Protein AF-A0AAJ2NRU0-F1 (afdb_monomer_lite)

Foldseek 3Di:
DPPDPPVPVVLCVLLVVLLVVLVVLCVVVVCCVVLVVLVVLVVVLVVVVVVVCVVPDPVCVVVVVVDPVVVVPPCVCVVVVNVVSSVVNSVSSLVSQCVPDDVSVVVSVVSVVVSVVVVVVPDPVND

Structure (mmCIF, N/CA/C/O backbone):
data_AF-A0AAJ2NRU0-F1
#
_entry.id   AF-A0AAJ2NRU0-F1
#
loop_
_atom_site.group_PDB
_atom_site.id
_atom_site.type_symbol
_atom_site.label_atom_id
_atom_site.label_alt_id
_atom_site.label_comp_id
_atom_site.label_asym_id
_atom_site.label_entity_id
_atom_site.label_seq_id
_atom_site.pdbx_PDB_ins_code
_atom_site.Cartn_x
_atom_site.Cartn_y
_atom_site.Cartn_z
_atom_site.occupancy
_atom_site.B_iso_or_equiv
_atom_site.auth_seq_id
_atom_site.auth_comp_id
_atom_site.auth_asym_id
_atom_site.auth_atom_id
_atom_site.pdbx_PDB_model_num
ATOM 1 N N . ILE A 1 1 ? -0.842 -14.141 -33.020 1.00 43.91 1 ILE A N 1
ATOM 2 C CA . ILE A 1 1 ? -0.028 -12.988 -32.556 1.00 43.91 1 ILE A CA 1
ATOM 3 C C . ILE A 1 1 ? -0.168 -12.917 -31.031 1.00 43.91 1 ILE A C 1
ATOM 5 O O . ILE A 1 1 ? -0.781 -12.013 -30.489 1.00 43.91 1 ILE A O 1
ATOM 9 N N . PHE A 1 2 ? 0.327 -13.952 -30.348 1.00 41.97 2 PHE A N 1
ATOM 10 C CA . PHE A 1 2 ? 0.305 -14.113 -28.888 1.00 41.97 2 PHE A CA 1
ATOM 11 C C . PHE A 1 2 ? 1.766 -14.161 -28.423 1.00 41.97 2 PHE A C 1
ATOM 13 O O . PHE A 1 2 ? 2.283 -15.210 -28.065 1.00 41.97 2 PHE A O 1
ATOM 20 N N . GLY A 1 3 ? 2.468 -13.039 -28.595 1.00 35.44 3 GLY A N 1
ATOM 21 C CA . GLY A 1 3 ? 3.927 -12.944 -28.447 1.00 35.44 3 GLY A CA 1
ATOM 22 C C . GLY A 1 3 ? 4.397 -11.638 -27.811 1.00 35.44 3 GLY A C 1
ATOM 23 O O . GLY A 1 3 ? 5.559 -11.275 -27.935 1.00 35.44 3 GLY A O 1
ATOM 24 N N . HIS A 1 4 ? 3.497 -10.932 -27.129 1.00 36.81 4 HIS A N 1
ATOM 25 C CA . HIS A 1 4 ? 3.859 -9.883 -26.189 1.00 36.81 4 HIS A CA 1
ATOM 26 C C . HIS A 1 4 ? 3.306 -10.305 -24.839 1.00 36.81 4 HIS A C 1
ATOM 28 O O . HIS A 1 4 ? 2.151 -10.045 -24.507 1.00 36.81 4 HIS A O 1
ATOM 34 N N . THR A 1 5 ? 4.142 -11.003 -24.079 1.00 39.34 5 THR A N 1
ATOM 35 C CA . THR A 1 5 ? 4.050 -11.113 -22.628 1.00 39.34 5 THR A CA 1
ATOM 36 C C . THR A 1 5 ? 4.136 -9.706 -22.036 1.00 39.34 5 THR A C 1
ATOM 38 O O . THR A 1 5 ? 5.136 -9.294 -21.455 1.00 39.34 5 THR A O 1
ATOM 41 N N . HIS A 1 6 ? 3.055 -8.934 -22.167 1.00 39.69 6 HIS A N 1
ATOM 42 C CA . HIS A 1 6 ? 2.702 -7.999 -21.118 1.00 39.69 6 HIS A CA 1
ATOM 43 C C . HIS A 1 6 ? 2.640 -8.865 -19.868 1.00 39.69 6 HIS A C 1
ATOM 45 O O . HIS A 1 6 ? 1.711 -9.658 -19.733 1.00 39.69 6 HIS A O 1
ATOM 51 N N . VAL A 1 7 ? 3.681 -8.797 -19.032 1.00 39.97 7 VAL A N 1
ATOM 52 C CA . VAL A 1 7 ? 3.691 -9.369 -17.686 1.00 39.97 7 VAL A CA 1
ATOM 53 C C . VAL A 1 7 ? 2.425 -8.844 -17.045 1.00 39.97 7 VAL A C 1
ATOM 55 O O . VAL A 1 7 ? 2.323 -7.661 -16.718 1.00 39.97 7 VAL A O 1
ATOM 58 N N . MET A 1 8 ? 1.400 -9.685 -17.057 1.00 43.09 8 MET A N 1
ATOM 59 C CA . MET A 1 8 ? 0.048 -9.238 -16.834 1.00 43.09 8 MET A CA 1
ATOM 60 C C . MET A 1 8 ? 0.028 -8.876 -15.356 1.00 43.09 8 MET A C 1
ATOM 62 O O . MET A 1 8 ? 0.220 -9.728 -14.492 1.00 43.09 8 MET A O 1
ATOM 66 N N . THR A 1 9 ? -0.098 -7.588 -15.047 1.00 50.22 9 THR A N 1
ATOM 67 C CA . THR A 1 9 ? -0.156 -7.065 -13.677 1.00 50.22 9 THR A CA 1
ATOM 68 C C . THR A 1 9 ? -1.517 -7.407 -13.073 1.00 50.22 9 THR A C 1
ATOM 70 O O . THR A 1 9 ? -2.258 -6.554 -12.595 1.00 50.22 9 THR A O 1
ATOM 73 N N . VAL A 1 10 ? -1.899 -8.680 -13.129 1.00 53.34 10 VAL A N 1
ATOM 74 C CA . VAL A 1 10 ? -3.221 -9.159 -12.735 1.00 53.34 10 VAL A CA 1
ATOM 75 C C . VAL A 1 10 ? -3.418 -8.976 -11.234 1.00 53.34 10 VAL A C 1
ATOM 77 O O . VAL A 1 10 ? -4.502 -8.633 -10.775 1.00 53.34 10 VAL A O 1
ATOM 80 N N . HIS A 1 11 ? -2.328 -9.049 -10.469 1.00 57.22 11 HIS A N 1
ATOM 81 C CA . HIS A 1 11 ? -2.309 -8.708 -9.049 1.00 57.22 11 HIS A CA 1
ATOM 82 C C . HIS A 1 11 ? -2.719 -7.250 -8.789 1.00 57.22 11 HIS A C 1
ATOM 84 O O . HIS A 1 11 ? -3.296 -6.937 -7.753 1.00 57.22 11 HIS A O 1
ATOM 90 N N . THR A 1 12 ? -2.468 -6.334 -9.726 1.00 60.91 12 THR A N 1
ATOM 91 C CA . THR A 1 12 ? -2.869 -4.929 -9.589 1.00 60.91 12 THR A CA 1
ATOM 92 C C . THR A 1 12 ? -4.384 -4.758 -9.695 1.00 60.91 12 THR A C 1
ATOM 94 O O . THR A 1 12 ? -4.916 -3.806 -9.131 1.00 60.91 12 THR A O 1
ATOM 97 N N . PHE A 1 13 ? -5.095 -5.693 -10.330 1.00 69.75 13 PHE A N 1
ATOM 98 C CA . PHE A 1 13 ? -6.534 -5.577 -10.561 1.00 69.75 13 PHE A CA 1
ATOM 99 C C . PHE A 1 13 ? -7.353 -5.534 -9.266 1.00 69.75 13 PHE A C 1
ATOM 101 O O . PHE A 1 13 ? -8.311 -4.775 -9.190 1.00 69.75 13 PHE A O 1
ATOM 108 N N . PHE A 1 14 ? -6.954 -6.278 -8.228 1.00 77.12 14 PHE A N 1
ATOM 109 C CA . PHE A 1 14 ? -7.609 -6.233 -6.911 1.00 77.12 14 PHE A CA 1
ATOM 110 C C . PHE A 1 14 ? -6.878 -5.343 -5.908 1.00 77.12 14 PHE A C 1
ATOM 112 O O . PHE A 1 14 ? -7.513 -4.719 -5.054 1.00 77.12 14 PHE A O 1
ATOM 119 N N . ILE A 1 15 ? -5.552 -5.237 -6.019 1.00 82.12 15 ILE A N 1
ATOM 120 C CA . ILE A 1 15 ? -4.760 -4.424 -5.094 1.00 82.12 15 ILE A CA 1
ATOM 121 C C . ILE A 1 15 ? -5.046 -2.932 -5.281 1.00 82.12 15 ILE A C 1
ATOM 123 O O . ILE A 1 15 ? -5.183 -2.220 -4.290 1.00 82.12 15 ILE A O 1
ATOM 127 N N . LEU A 1 16 ? -5.178 -2.465 -6.524 1.00 82.75 16 LEU A N 1
ATOM 128 C CA . LEU A 1 16 ? -5.403 -1.057 -6.855 1.00 82.75 16 LEU A CA 1
ATOM 129 C C . LEU A 1 16 ? -6.774 -0.530 -6.388 1.00 82.75 16 LEU A C 1
ATOM 131 O O . LEU A 1 16 ? -6.803 0.501 -5.716 1.00 82.75 16 LEU A O 1
ATOM 135 N N . PRO A 1 17 ? -7.917 -1.204 -6.635 1.00 85.06 17 PRO A N 1
ATOM 136 C CA . PRO A 1 17 ? -9.183 -0.766 -6.053 1.00 85.06 17 PRO A CA 1
ATOM 137 C C . PRO A 1 17 ? -9.165 -0.837 -4.521 1.00 85.06 17 PRO A C 1
ATOM 139 O O . PRO A 1 17 ? -9.711 0.055 -3.876 1.00 85.06 17 PRO A O 1
ATOM 142 N N . ALA A 1 18 ? -8.492 -1.822 -3.914 1.00 88.38 18 ALA A N 1
ATOM 143 C CA . ALA A 1 18 ? -8.357 -1.879 -2.459 1.00 88.38 18 ALA A CA 1
ATOM 144 C C . ALA A 1 18 ? -7.574 -0.678 -1.900 1.00 88.38 18 ALA A C 1
ATOM 146 O O . ALA A 1 18 ? -8.018 -0.057 -0.933 1.00 88.38 18 ALA A O 1
ATOM 147 N N . THR A 1 19 ? -6.445 -0.298 -2.507 1.00 88.38 19 THR A N 1
ATOM 148 C CA . THR A 1 19 ? -5.684 0.890 -2.086 1.00 88.38 19 THR A CA 1
ATOM 149 C C . THR A 1 19 ? -6.458 2.185 -2.312 1.00 88.38 19 THR A C 1
ATOM 151 O O . THR A 1 19 ? -6.405 3.056 -1.444 1.00 88.38 19 THR A O 1
ATOM 154 N N . LEU A 1 20 ? -7.227 2.307 -3.400 1.00 89.44 20 LEU A N 1
ATOM 155 C CA . LEU A 1 20 ? -8.090 3.471 -3.644 1.00 89.44 20 LEU A CA 1
ATOM 156 C C . LEU A 1 20 ? -9.212 3.600 -2.601 1.00 89.44 20 LEU A C 1
ATOM 158 O O . LEU A 1 20 ? -9.449 4.684 -2.068 1.00 89.44 20 L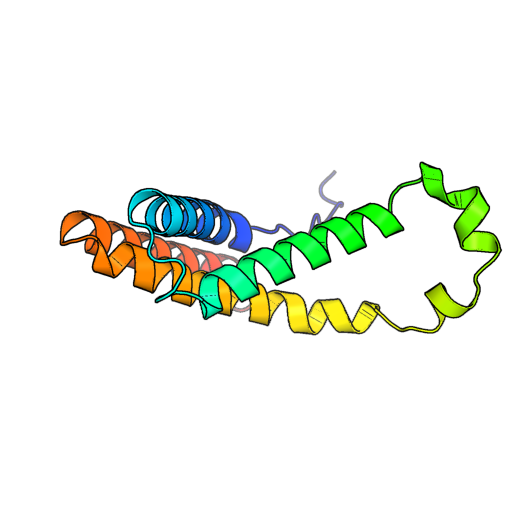EU A O 1
ATOM 162 N N . ILE A 1 21 ? -9.878 2.497 -2.257 1.00 90.69 21 ILE A N 1
ATOM 163 C CA . ILE A 1 21 ? -10.916 2.499 -1.217 1.00 90.69 21 ILE A CA 1
ATOM 164 C C . ILE A 1 21 ? -10.294 2.827 0.148 1.00 90.69 21 ILE A C 1
ATOM 166 O O . ILE A 1 21 ? -10.831 3.637 0.905 1.00 90.69 21 ILE A O 1
ATOM 170 N N . ALA A 1 22 ? -9.144 2.231 0.470 1.00 91.19 22 ALA A N 1
ATOM 171 C CA . ALA A 1 22 ? -8.459 2.493 1.729 1.00 91.19 22 ALA A CA 1
ATOM 172 C C . ALA A 1 22 ? -8.022 3.958 1.851 1.00 91.19 22 ALA A C 1
ATOM 174 O O . ALA A 1 22 ? -8.248 4.569 2.897 1.00 91.19 22 ALA A O 1
ATOM 175 N N . ILE A 1 23 ? -7.460 4.552 0.792 1.00 90.38 23 ILE A N 1
ATOM 176 C CA . ILE A 1 23 ? -7.059 5.959 0.837 1.00 90.38 23 ILE A CA 1
ATOM 177 C C . ILE A 1 23 ? -8.268 6.888 0.916 1.00 90.38 23 ILE A C 1
ATOM 179 O O . ILE A 1 23 ? -8.241 7.832 1.701 1.00 90.38 23 ILE A O 1
ATOM 183 N N . TYR A 1 24 ? -9.368 6.570 0.226 1.00 92.12 24 TYR A N 1
ATOM 184 C CA . TYR A 1 24 ? -10.632 7.284 0.395 1.00 92.12 24 TYR A CA 1
ATOM 185 C C . TYR A 1 24 ? -11.063 7.306 1.870 1.00 92.12 24 TYR A C 1
ATOM 187 O O . TYR A 1 24 ? -11.313 8.377 2.419 1.00 92.12 24 TYR A O 1
ATOM 195 N N . PHE A 1 25 ? -11.042 6.163 2.565 1.00 91.19 25 PHE A N 1
ATOM 196 C CA . PHE A 1 25 ? -11.368 6.120 3.994 1.00 91.19 25 PHE A CA 1
ATOM 197 C C . PHE A 1 25 ? -10.394 6.905 4.871 1.00 91.19 25 PHE A C 1
ATOM 199 O O . PHE A 1 25 ? -10.834 7.606 5.787 1.00 91.19 25 PHE A O 1
ATOM 206 N N . VAL A 1 26 ? -9.090 6.820 4.602 1.00 91.31 26 VAL A N 1
ATOM 207 C CA . VAL A 1 26 ? -8.077 7.585 5.344 1.00 91.31 26 VAL A CA 1
ATOM 208 C C . VAL A 1 26 ? -8.327 9.087 5.219 1.00 91.31 26 VAL A C 1
ATOM 210 O O . VAL A 1 26 ? -8.281 9.797 6.229 1.00 91.31 26 VAL A O 1
ATOM 213 N N . TYR A 1 27 ? -8.651 9.558 4.014 1.00 90.44 27 TYR A N 1
ATOM 214 C CA . TYR A 1 27 ? -8.956 10.961 3.745 1.00 90.44 27 TYR A CA 1
ATOM 215 C C . TYR A 1 27 ? -10.290 11.378 4.375 1.00 90.44 27 TYR A C 1
ATOM 217 O O . TYR A 1 27 ? -10.310 12.319 5.173 1.00 90.44 27 TYR A O 1
ATOM 225 N N . SER A 1 28 ? -11.380 10.657 4.099 1.00 90.12 28 SER A N 1
ATOM 226 C CA . SER A 1 28 ? -12.728 10.989 4.583 1.00 90.12 28 SER A CA 1
ATOM 227 C C . SER A 1 28 ? -12.846 10.954 6.106 1.00 90.12 28 SER A C 1
ATOM 229 O O . SER A 1 28 ? -13.514 11.807 6.687 1.00 90.12 28 SER A O 1
ATOM 231 N N . LYS A 1 29 ? -12.181 10.005 6.775 1.00 88.69 29 LYS A N 1
ATOM 232 C CA . LYS A 1 29 ? -12.223 9.862 8.242 1.00 88.69 29 LYS A CA 1
ATOM 233 C C . LYS A 1 29 ? -11.039 10.514 8.962 1.00 88.69 29 LYS A C 1
ATOM 235 O O . LYS A 1 29 ? -10.901 10.359 10.172 1.00 88.69 29 LYS A O 1
ATOM 240 N N . LYS A 1 30 ? -10.182 11.242 8.238 1.00 88.12 30 LYS A N 1
ATOM 241 C CA . LYS A 1 30 ? -8.977 11.908 8.765 1.00 88.12 30 LYS A CA 1
ATOM 242 C C . LYS A 1 30 ? -8.038 10.968 9.554 1.00 88.12 30 LYS A C 1
ATOM 244 O O . LYS A 1 30 ? -7.368 11.395 10.494 1.00 88.12 30 LYS A O 1
ATOM 249 N N . LEU A 1 31 ? -7.909 9.708 9.133 1.00 87.38 31 LEU A N 1
ATOM 250 C CA . LEU A 1 31 ? -7.116 8.669 9.822 1.00 87.38 31 LEU A CA 1
ATOM 251 C C . LEU A 1 31 ? -5.603 8.736 9.545 1.00 87.38 31 LEU A C 1
ATOM 253 O O . LEU A 1 31 ? -4.853 7.857 9.957 1.00 87.38 31 LEU A O 1
ATOM 257 N N . TRP A 1 32 ? -5.124 9.795 8.896 1.00 83.75 32 TRP A N 1
ATOM 258 C CA . TRP A 1 32 ? -3.728 10.004 8.490 1.00 83.75 32 TRP A CA 1
ATOM 259 C C . TRP A 1 32 ? -2.704 9.811 9.610 1.00 83.75 32 TRP A C 1
ATOM 261 O O . TRP A 1 32 ? -1.598 9.338 9.365 1.00 83.75 32 TRP A O 1
ATOM 271 N N . LYS A 1 33 ? -3.056 10.184 10.849 1.00 83.44 33 LYS A N 1
ATOM 272 C CA . LYS A 1 33 ? -2.172 10.021 12.013 1.00 83.44 33 LYS A CA 1
ATOM 273 C C . LYS A 1 33 ? -2.140 8.588 12.550 1.00 83.44 33 LYS A C 1
ATOM 275 O O . LYS A 1 33 ? -1.144 8.227 13.168 1.00 83.44 33 LYS A O 1
ATOM 280 N N . GLN A 1 34 ? -3.201 7.811 12.342 1.00 86.25 34 GLN A N 1
ATOM 281 C CA . GLN A 1 34 ? -3.284 6.414 12.777 1.00 86.25 34 GLN A CA 1
ATOM 282 C C . GLN A 1 34 ? -2.665 5.487 11.728 1.00 86.25 34 GLN A C 1
ATOM 284 O O . GLN A 1 34 ? -1.853 4.632 12.057 1.00 86.25 34 GLN A O 1
ATOM 289 N N . GLU A 1 35 ? -2.961 5.723 10.451 1.00 90.12 35 GLU A N 1
ATOM 290 C CA . GLU A 1 35 ? -2.521 4.880 9.336 1.00 90.12 35 GLU A CA 1
ATOM 291 C C . GLU A 1 35 ? -1.308 5.484 8.601 1.00 90.12 35 GLU A C 1
ATOM 293 O O . GLU A 1 35 ? -1.200 5.430 7.375 1.00 90.12 35 GLU A O 1
ATOM 298 N N . LYS A 1 36 ? -0.360 6.064 9.357 1.00 88.50 36 LYS A N 1
ATOM 299 C CA . LYS A 1 36 ? 0.849 6.716 8.810 1.00 88.50 36 LYS A CA 1
ATOM 300 C C . LYS A 1 36 ? 1.670 5.786 7.922 1.00 88.50 36 LYS A C 1
ATOM 302 O O . LYS A 1 36 ? 2.198 6.228 6.911 1.00 88.50 36 LYS A O 1
ATOM 307 N N . VAL A 1 37 ? 1.764 4.508 8.295 1.00 89.38 37 VAL A N 1
ATOM 308 C CA . VAL A 1 37 ? 2.512 3.494 7.536 1.00 89.38 37 VAL A CA 1
ATOM 309 C C . VAL A 1 37 ? 1.874 3.270 6.166 1.00 89.38 37 VAL A C 1
ATOM 311 O O . VAL A 1 37 ? 2.582 3.225 5.167 1.00 89.38 37 VAL A O 1
ATOM 314 N N . PHE A 1 38 ? 0.541 3.201 6.097 1.00 90.62 38 PHE A N 1
ATOM 315 C CA . PHE A 1 38 ? -0.172 3.072 4.829 1.00 90.62 38 PHE A CA 1
ATOM 316 C C . PHE A 1 38 ? 0.045 4.296 3.939 1.00 90.62 38 PHE A C 1
ATOM 318 O O . PHE A 1 38 ? 0.393 4.145 2.771 1.00 90.62 38 PHE A O 1
ATOM 325 N N . VAL A 1 39 ? -0.100 5.503 4.497 1.00 89.44 39 VAL A N 1
ATOM 326 C CA . VAL A 1 39 ? 0.107 6.756 3.753 1.00 89.44 39 VAL A CA 1
ATOM 327 C C . VAL A 1 39 ? 1.550 6.871 3.263 1.00 89.44 39 VAL A C 1
ATOM 329 O O . VAL A 1 39 ? 1.773 7.222 2.108 1.00 89.44 39 VAL A O 1
ATOM 332 N N . PHE A 1 40 ? 2.526 6.528 4.108 1.00 90.25 40 PHE A N 1
ATOM 333 C CA . PHE A 1 40 ? 3.935 6.500 3.731 1.00 90.25 40 PHE A CA 1
ATOM 334 C C . PHE A 1 40 ? 4.186 5.518 2.589 1.00 90.25 40 PHE A C 1
ATOM 336 O O . PHE A 1 40 ? 4.778 5.904 1.589 1.00 90.25 40 PHE A O 1
ATOM 343 N N . LEU A 1 41 ? 3.706 4.275 2.699 1.00 88.88 41 LEU A N 1
ATOM 344 C CA . LEU A 1 41 ? 3.893 3.271 1.652 1.00 88.88 41 LEU A CA 1
ATOM 345 C C . LEU A 1 41 ? 3.175 3.653 0.356 1.00 88.88 41 LEU A C 1
ATOM 347 O O . LEU A 1 41 ? 3.723 3.431 -0.718 1.00 88.88 41 LEU A O 1
ATOM 351 N N . PHE A 1 42 ? 1.988 4.258 0.435 1.00 87.88 42 PHE A N 1
ATOM 352 C CA . PHE A 1 42 ? 1.271 4.763 -0.733 1.00 87.88 42 PHE A CA 1
ATOM 353 C C . PHE A 1 42 ? 2.048 5.889 -1.424 1.00 87.88 42 PHE A C 1
ATOM 355 O O . PHE A 1 42 ? 2.270 5.829 -2.632 1.00 87.88 42 PHE A O 1
ATOM 362 N N . ALA A 1 43 ? 2.515 6.880 -0.659 1.00 88.06 43 ALA A N 1
ATOM 363 C CA . ALA A 1 43 ? 3.334 7.967 -1.183 1.00 88.06 43 ALA A CA 1
ATOM 364 C C . ALA A 1 43 ? 4.640 7.433 -1.777 1.00 88.06 43 ALA A C 1
ATOM 366 O O . ALA A 1 43 ? 4.997 7.802 -2.888 1.00 88.06 43 ALA A O 1
ATOM 367 N N . LEU A 1 44 ? 5.311 6.510 -1.086 1.00 86.44 44 LEU A N 1
ATOM 368 C CA . LEU A 1 44 ? 6.511 5.842 -1.573 1.00 86.44 44 LEU A CA 1
ATOM 369 C C . LEU A 1 44 ? 6.239 5.155 -2.921 1.00 86.44 44 LEU A C 1
ATOM 371 O O . LEU A 1 44 ? 6.973 5.380 -3.878 1.00 86.44 44 LEU A O 1
ATOM 375 N N . ASN A 1 45 ? 5.159 4.375 -3.028 1.00 85.31 45 ASN A N 1
ATOM 376 C CA . ASN A 1 45 ? 4.766 3.686 -4.261 1.00 85.31 45 ASN A CA 1
ATOM 377 C C . ASN A 1 45 ? 4.464 4.670 -5.408 1.00 85.31 45 ASN A C 1
ATOM 379 O O . ASN A 1 45 ? 4.884 4.450 -6.546 1.00 85.31 45 ASN A O 1
ATOM 383 N N . PHE A 1 46 ? 3.800 5.788 -5.100 1.00 83.81 46 PHE A N 1
ATOM 384 C CA . PHE A 1 46 ? 3.532 6.858 -6.058 1.00 83.81 46 PHE A CA 1
ATOM 385 C C . PHE A 1 46 ? 4.817 7.557 -6.516 1.00 83.81 46 PHE A C 1
ATOM 387 O O . PHE A 1 46 ? 5.037 7.672 -7.717 1.00 83.81 46 PHE A O 1
ATOM 394 N N . LEU A 1 47 ? 5.696 7.957 -5.589 1.00 83.31 47 LEU A N 1
ATOM 395 C CA . LEU A 1 47 ? 6.989 8.568 -5.909 1.00 83.31 47 LEU A CA 1
ATOM 396 C C . LEU A 1 47 ? 7.842 7.630 -6.755 1.00 83.31 47 LEU A C 1
ATOM 398 O O . LEU A 1 47 ? 8.456 8.078 -7.711 1.00 83.31 47 LEU A O 1
ATOM 402 N N . LEU A 1 48 ? 7.859 6.338 -6.439 1.00 78.06 48 LEU A N 1
ATOM 403 C CA . LEU A 1 48 ? 8.613 5.340 -7.193 1.00 78.06 48 LEU A CA 1
ATOM 404 C C . LEU A 1 48 ? 8.042 5.131 -8.598 1.00 78.06 48 LEU A C 1
ATOM 406 O O . LEU A 1 48 ? 8.802 4.975 -9.551 1.00 78.06 48 LEU A O 1
ATOM 410 N N . SER A 1 49 ? 6.718 5.182 -8.743 1.00 75.44 49 SER A N 1
ATOM 411 C CA . SER A 1 49 ? 6.055 5.128 -10.050 1.00 75.44 49 SER A CA 1
ATOM 412 C C . SER A 1 49 ? 6.321 6.390 -10.872 1.00 75.44 49 SER A C 1
ATOM 414 O O . SER A 1 49 ? 6.596 6.297 -12.065 1.00 75.44 49 SER A O 1
ATOM 416 N N . LEU A 1 50 ? 6.292 7.562 -10.236 1.00 79.56 50 LEU A N 1
ATOM 417 C CA . LEU A 1 50 ? 6.562 8.850 -10.871 1.00 79.56 50 LEU A CA 1
ATOM 418 C C . LEU A 1 50 ? 8.037 8.978 -11.255 1.00 79.56 50 LEU A C 1
ATOM 420 O O . LEU A 1 50 ? 8.337 9.406 -12.360 1.00 79.56 50 LEU A O 1
ATOM 424 N N . TRP A 1 51 ? 8.942 8.526 -10.387 1.00 74.38 51 TRP A N 1
ATOM 425 C CA . TRP A 1 51 ? 10.369 8.387 -10.665 1.00 74.38 51 TRP A CA 1
ATOM 426 C C . TRP A 1 51 ? 10.582 7.488 -11.879 1.00 74.38 51 TRP A C 1
ATOM 428 O O . TRP A 1 51 ? 11.200 7.910 -12.845 1.00 74.38 51 TRP A O 1
ATOM 438 N N . TYR A 1 52 ? 9.997 6.289 -11.890 1.00 70.31 52 TYR A N 1
ATOM 439 C CA . TYR A 1 52 ? 10.090 5.377 -13.031 1.00 70.31 52 TYR A CA 1
ATOM 440 C C . TYR A 1 52 ? 9.569 6.002 -14.337 1.00 70.31 52 TYR A C 1
ATOM 442 O O . TYR A 1 52 ? 10.244 5.936 -15.363 1.00 70.31 52 TYR A O 1
ATOM 450 N N . ALA A 1 53 ? 8.407 6.660 -14.297 1.00 72.12 53 ALA A N 1
ATOM 451 C CA . ALA A 1 53 ? 7.848 7.356 -15.455 1.00 72.12 53 ALA A CA 1
ATOM 452 C C . ALA A 1 53 ? 8.738 8.521 -15.918 1.00 72.12 53 ALA A C 1
ATOM 454 O O . ALA A 1 53 ? 8.882 8.742 -17.115 1.00 72.12 53 ALA A O 1
ATOM 455 N N . PHE A 1 54 ? 9.367 9.232 -14.981 1.00 71.06 54 PHE A N 1
ATOM 456 C CA . PHE A 1 54 ? 10.291 10.328 -15.261 1.00 71.06 54 PHE A CA 1
ATOM 457 C C . PHE A 1 54 ? 11.535 9.848 -16.024 1.00 71.06 54 PHE A C 1
ATOM 459 O O . PHE A 1 54 ? 11.973 10.521 -16.953 1.00 71.06 54 PHE A O 1
ATOM 466 N N . TRP A 1 55 ? 12.060 8.664 -15.692 1.00 64.50 55 TRP A N 1
ATOM 467 C CA . TRP A 1 55 ? 13.206 8.052 -16.380 1.00 64.50 55 TRP A CA 1
ATOM 468 C C . TRP A 1 55 ? 12.896 7.530 -17.775 1.00 64.50 55 TRP A C 1
ATOM 470 O O . TRP A 1 55 ? 13.749 7.603 -18.654 1.00 64.50 55 TRP A O 1
ATOM 480 N N . PHE A 1 56 ? 11.693 6.993 -17.973 1.00 63.59 56 PHE A N 1
ATOM 481 C CA . PHE A 1 56 ? 11.276 6.433 -19.259 1.00 63.59 56 PHE A CA 1
ATOM 482 C C . PHE A 1 56 ? 10.643 7.482 -20.192 1.00 63.59 56 PHE A C 1
ATOM 484 O O . PHE A 1 56 ? 10.272 7.174 -21.321 1.00 63.59 56 PHE A O 1
ATOM 491 N N . TYR A 1 57 ? 10.498 8.731 -19.738 1.00 67.56 57 TYR A N 1
ATOM 492 C CA . TYR A 1 57 ? 9.931 9.805 -20.543 1.00 67.56 57 TYR A CA 1
ATOM 493 C C . TYR A 1 57 ? 10.936 10.294 -21.594 1.00 67.56 57 TYR A C 1
ATOM 495 O O . TYR A 1 57 ? 11.955 10.910 -21.270 1.00 67.56 57 TYR A O 1
ATOM 503 N N . GLU A 1 58 ? 10.608 10.082 -22.872 1.00 60.78 58 GLU A N 1
ATOM 504 C CA . GLU A 1 58 ? 11.467 10.426 -24.014 1.00 60.78 58 GLU A CA 1
ATOM 505 C C . GLU A 1 58 ? 11.836 11.921 -24.093 1.00 60.78 58 GLU A C 1
ATOM 507 O O . GLU A 1 58 ? 12.846 12.282 -24.692 1.00 60.78 58 GLU A O 1
ATOM 512 N N . GLY A 1 59 ? 11.094 12.812 -23.427 1.00 66.00 59 GLY A N 1
ATOM 513 C CA . GLY A 1 59 ? 11.415 14.244 -23.381 1.00 66.00 59 GLY A CA 1
ATOM 514 C C . GLY A 1 59 ? 12.707 14.605 -22.631 1.00 66.00 59 GLY A C 1
ATOM 515 O O . GLY A 1 59 ? 13.188 15.726 -22.782 1.00 66.00 59 GLY A O 1
ATOM 516 N N . TRP A 1 60 ? 13.299 13.682 -21.861 1.00 60.38 60 TRP A N 1
ATOM 517 C CA . TRP A 1 60 ? 14.567 13.896 -21.136 1.00 60.38 60 TRP A CA 1
ATOM 518 C C . TRP A 1 60 ? 15.796 13.248 -21.802 1.00 60.38 60 TRP A C 1
ATOM 520 O O . TRP A 1 60 ? 16.910 13.430 -21.306 1.00 60.38 60 TRP A O 1
ATOM 530 N N . LEU A 1 61 ? 15.634 12.578 -22.955 1.00 58.44 61 LEU A N 1
ATOM 531 C CA . LEU A 1 61 ? 16.719 11.992 -23.770 1.00 58.44 61 LEU A CA 1
ATOM 532 C C . LEU A 1 61 ? 17.961 12.894 -23.988 1.00 58.44 61 LEU A C 1
ATOM 534 O O . LEU A 1 61 ? 19.079 12.369 -23.970 1.00 58.44 61 LEU A O 1
ATOM 538 N N . PRO A 1 62 ? 17.844 14.225 -24.188 1.00 58.56 62 PRO A N 1
ATOM 539 C CA . PRO A 1 62 ? 19.027 15.078 -24.332 1.00 58.56 62 PRO A CA 1
ATOM 540 C C . PRO A 1 62 ? 19.764 15.363 -23.007 1.00 58.56 62 PRO A C 1
ATOM 542 O O . PRO A 1 62 ? 20.952 15.687 -23.040 1.00 58.56 62 PRO A O 1
ATOM 545 N N . LEU A 1 63 ? 19.104 15.232 -21.849 1.00 57.72 63 LEU A N 1
ATOM 546 C CA . LEU A 1 63 ? 19.702 15.456 -20.524 1.00 57.72 63 LEU A CA 1
ATOM 547 C C . LEU A 1 63 ? 20.323 14.188 -19.923 1.00 57.72 63 LEU A C 1
ATOM 549 O O . LEU A 1 63 ? 21.370 14.278 -19.280 1.00 57.72 63 LEU A O 1
ATOM 553 N N . THR A 1 64 ? 19.734 13.014 -20.159 1.00 57.28 64 THR A N 1
ATOM 554 C CA . THR A 1 64 ? 20.239 11.730 -19.633 1.00 57.28 64 THR A CA 1
ATOM 555 C C . THR A 1 64 ? 21.615 11.359 -20.193 1.00 57.28 64 THR A C 1
ATOM 557 O O . THR A 1 64 ? 22.441 10.816 -19.465 1.00 57.28 64 THR A O 1
ATOM 560 N N . LYS A 1 65 ? 21.949 11.774 -21.426 1.00 56.06 65 LYS A N 1
ATOM 561 C CA . LYS A 1 65 ? 23.297 11.602 -22.011 1.00 56.06 65 LYS A CA 1
ATOM 562 C C . LYS A 1 65 ? 24.424 12.348 -21.275 1.00 56.06 65 LYS A C 1
ATOM 564 O O . LYS A 1 65 ? 25.588 12.022 -21.489 1.00 56.06 65 LYS A O 1
ATOM 569 N N . ARG A 1 66 ? 24.126 13.352 -20.436 1.00 59.16 66 ARG A N 1
ATOM 570 C CA . ARG A 1 66 ? 25.151 14.118 -19.690 1.00 59.16 66 ARG A CA 1
ATOM 571 C C . ARG A 1 66 ? 25.494 13.531 -18.321 1.00 59.16 66 ARG A C 1
ATOM 573 O O . ARG A 1 66 ? 26.542 13.868 -17.778 1.00 59.16 66 ARG A O 1
ATOM 580 N N . PHE A 1 67 ? 24.655 12.661 -17.764 1.00 58.78 67 PHE A N 1
ATOM 581 C CA . PHE A 1 67 ? 24.824 12.141 -16.408 1.00 58.78 67 PHE A CA 1
ATOM 582 C C . PHE A 1 67 ? 24.993 10.617 -16.421 1.00 58.78 67 PHE A C 1
ATOM 584 O O . PHE A 1 67 ? 24.080 9.863 -16.110 1.00 58.78 67 PHE A O 1
ATOM 591 N N . HIS A 1 68 ? 26.218 10.162 -16.700 1.00 54.75 68 HIS A N 1
ATOM 592 C CA . HIS A 1 68 ? 26.615 8.744 -16.653 1.00 54.75 68 HIS A CA 1
ATOM 593 C C . HIS A 1 68 ? 26.383 8.056 -15.291 1.00 54.75 68 HIS A C 1
ATOM 595 O O . HIS A 1 68 ? 26.373 6.834 -15.217 1.00 54.75 68 HIS A O 1
ATOM 601 N N . PHE A 1 69 ? 26.187 8.816 -14.206 1.00 55.12 69 PHE A N 1
ATOM 602 C CA . PHE A 1 69 ? 25.907 8.277 -12.867 1.00 55.12 69 PHE A CA 1
ATOM 603 C C . PHE A 1 69 ? 24.545 7.567 -12.773 1.00 55.12 69 PHE A C 1
ATOM 605 O O . PHE A 1 69 ? 24.332 6.722 -11.903 1.00 55.12 69 PHE A O 1
ATOM 612 N N . MET A 1 70 ? 23.621 7.916 -13.668 1.00 52.19 70 MET A N 1
ATOM 613 C CA . MET A 1 70 ? 22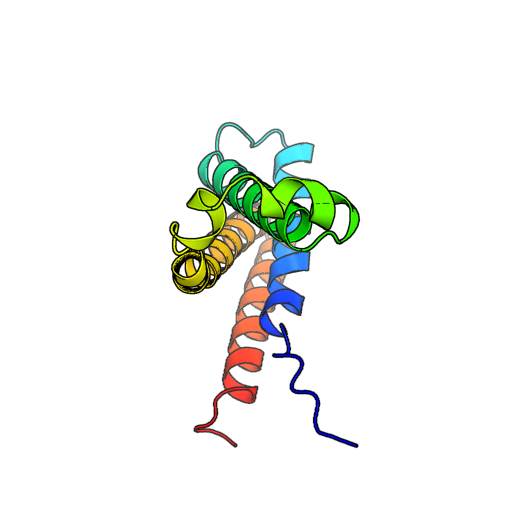.247 7.426 -13.667 1.00 52.19 70 MET A CA 1
ATOM 614 C C . MET A 1 70 ? 22.132 5.961 -14.127 1.00 52.19 70 MET A C 1
ATOM 616 O O . MET A 1 70 ? 21.240 5.261 -13.659 1.00 52.19 70 MET A O 1
ATOM 620 N N . ASP A 1 71 ? 23.061 5.491 -14.969 1.00 49.88 71 ASP A N 1
ATOM 621 C CA . ASP A 1 71 ? 23.153 4.087 -15.406 1.00 49.88 71 ASP A CA 1
ATOM 622 C C . ASP A 1 71 ? 23.884 3.194 -14.387 1.00 49.88 71 ASP A C 1
ATOM 624 O O . ASP A 1 71 ? 23.616 1.997 -14.285 1.00 49.88 71 ASP A O 1
ATOM 628 N N . THR A 1 72 ? 24.807 3.754 -13.597 1.00 51.56 72 THR A N 1
ATOM 629 C CA . THR A 1 72 ? 25.621 2.980 -12.641 1.00 51.56 72 THR A CA 1
ATOM 630 C C . THR A 1 72 ? 24.865 2.655 -11.353 1.00 51.56 72 THR A C 1
ATOM 632 O O . THR A 1 72 ? 25.125 1.630 -10.713 1.00 51.56 72 THR A O 1
ATOM 635 N N . PHE A 1 73 ? 23.913 3.505 -10.954 1.00 54.66 73 PHE A N 1
ATOM 636 C CA . PHE A 1 73 ? 23.021 3.207 -9.839 1.00 54.66 73 PHE A CA 1
ATOM 637 C C . PHE A 1 73 ? 21.965 2.214 -10.315 1.00 54.66 73 PHE A C 1
ATOM 639 O O . PHE A 1 73 ? 20.978 2.566 -10.948 1.00 54.66 73 PHE A O 1
ATOM 646 N N . ASN A 1 74 ? 22.216 0.942 -10.022 1.00 52.28 74 ASN A N 1
ATOM 647 C CA . ASN A 1 74 ? 21.453 -0.213 -10.468 1.00 52.28 74 ASN A CA 1
ATOM 648 C C . ASN A 1 74 ? 20.035 -0.241 -9.848 1.00 52.28 74 ASN A C 1
ATOM 650 O O . ASN A 1 74 ? 19.705 -1.085 -9.007 1.00 52.28 74 ASN A O 1
ATOM 654 N N . PHE A 1 75 ? 19.174 0.689 -10.271 1.00 56.56 75 PHE A N 1
ATOM 655 C CA . PHE A 1 75 ? 17.749 0.730 -9.944 1.00 56.56 75 PHE A CA 1
ATOM 656 C C . PHE A 1 75 ? 17.023 -0.538 -10.422 1.00 56.56 75 PHE A C 1
ATOM 658 O O . PHE A 1 75 ? 15.898 -0.777 -9.999 1.00 56.56 75 PHE A O 1
ATOM 665 N N . ALA A 1 76 ? 17.658 -1.418 -11.207 1.00 50.66 76 ALA A N 1
ATOM 666 C CA . ALA A 1 76 ? 17.119 -2.738 -11.531 1.00 50.66 76 ALA A CA 1
ATOM 667 C C . ALA A 1 76 ? 16.814 -3.578 -10.274 1.00 50.66 76 ALA A C 1
ATOM 669 O O . ALA A 1 76 ? 15.881 -4.379 -10.278 1.00 50.66 76 ALA A O 1
ATOM 670 N N . ARG A 1 77 ? 17.511 -3.346 -9.148 1.00 60.22 77 ARG A N 1
ATOM 671 C CA . ARG A 1 77 ? 17.181 -4.005 -7.868 1.00 60.22 77 ARG A CA 1
ATOM 672 C C . ARG A 1 77 ? 15.913 -3.475 -7.201 1.00 60.22 77 ARG A C 1
ATOM 674 O O . ARG A 1 77 ? 15.347 -4.166 -6.358 1.00 60.22 77 ARG A O 1
ATOM 681 N N . TYR A 1 78 ? 15.418 -2.302 -7.596 1.00 61.56 78 TYR A N 1
ATOM 682 C CA . TYR A 1 78 ? 14.140 -1.782 -7.108 1.00 61.56 78 TYR A CA 1
ATOM 683 C C . TYR A 1 78 ? 12.959 -2.678 -7.521 1.00 61.56 78 TYR A C 1
ATOM 685 O O . TYR A 1 78 ? 11.972 -2.780 -6.789 1.00 61.56 78 TYR A O 1
ATOM 693 N N . HIS A 1 79 ? 13.091 -3.412 -8.631 1.00 63.88 79 HIS A N 1
ATOM 694 C CA . HIS A 1 79 ? 12.100 -4.400 -9.050 1.00 63.88 79 HIS A CA 1
ATOM 695 C C . HIS A 1 79 ? 11.834 -5.464 -7.971 1.00 63.88 79 HIS A C 1
ATOM 697 O O . HIS A 1 79 ? 10.696 -5.892 -7.827 1.00 63.88 79 HIS A O 1
ATOM 703 N N . PHE A 1 80 ? 12.832 -5.831 -7.156 1.00 66.50 80 PHE A N 1
ATOM 704 C CA . PHE A 1 80 ? 12.650 -6.783 -6.052 1.00 66.50 80 PHE A CA 1
ATOM 705 C C . PHE A 1 80 ? 11.888 -6.190 -4.861 1.00 66.50 80 PHE A C 1
ATOM 707 O O . PHE A 1 80 ? 11.124 -6.892 -4.202 1.00 66.50 80 PHE A O 1
ATOM 714 N N . LEU A 1 81 ? 12.064 -4.894 -4.582 1.00 71.06 81 LEU A N 1
ATOM 715 C CA . LEU A 1 81 ? 11.396 -4.230 -3.458 1.00 71.06 81 LEU A CA 1
ATOM 716 C C . LEU A 1 81 ? 9.929 -3.902 -3.770 1.00 71.06 81 LEU A C 1
ATOM 718 O O . LEU A 1 81 ? 9.087 -3.839 -2.874 1.00 71.06 81 LEU A O 1
ATOM 722 N N . ARG A 1 82 ? 9.615 -3.681 -5.050 1.00 74.50 82 ARG A N 1
ATOM 723 C CA . ARG A 1 82 ? 8.299 -3.229 -5.508 1.00 74.50 82 ARG A CA 1
ATOM 724 C C . ARG A 1 82 ? 7.157 -4.197 -5.143 1.00 74.50 82 ARG A C 1
ATOM 726 O O . ARG A 1 82 ? 6.175 -3.709 -4.580 1.00 74.50 82 ARG A O 1
ATOM 733 N N . PRO A 1 83 ? 7.254 -5.527 -5.357 1.00 80.00 83 PRO A N 1
ATOM 734 C CA . PRO A 1 83 ? 6.244 -6.479 -4.902 1.00 80.00 83 PRO A CA 1
ATOM 735 C C . PRO A 1 83 ? 5.997 -6.394 -3.396 1.00 80.00 83 PRO A C 1
ATOM 737 O O . PRO A 1 83 ? 4.846 -6.327 -2.976 1.00 80.00 83 PRO A O 1
ATOM 740 N N . MET A 1 84 ? 7.056 -6.316 -2.582 1.00 81.31 84 MET A N 1
ATOM 741 C CA . MET A 1 84 ? 6.917 -6.225 -1.124 1.00 81.31 84 MET A CA 1
ATOM 742 C C . MET A 1 84 ? 6.143 -4.978 -0.700 1.00 81.31 84 MET A C 1
ATOM 744 O O . MET A 1 84 ? 5.215 -5.079 0.100 1.00 81.31 84 MET A O 1
ATOM 748 N N . VAL A 1 85 ? 6.476 -3.813 -1.267 1.00 83.56 85 VAL A N 1
ATOM 749 C CA . VAL A 1 85 ? 5.758 -2.561 -0.979 1.00 83.56 85 VAL A CA 1
ATOM 750 C C . VAL A 1 85 ? 4.289 -2.684 -1.384 1.00 83.56 85 VAL A C 1
ATOM 752 O O . VAL A 1 85 ? 3.413 -2.314 -0.608 1.00 83.56 85 VAL A O 1
ATOM 755 N N . ILE A 1 86 ? 4.002 -3.239 -2.565 1.00 84.38 86 ILE A N 1
ATOM 756 C CA . ILE A 1 86 ? 2.632 -3.414 -3.067 1.00 84.38 86 ILE A CA 1
ATOM 757 C C . ILE A 1 86 ? 1.817 -4.345 -2.153 1.00 84.38 86 ILE A C 1
ATOM 759 O O . ILE A 1 86 ? 0.704 -3.987 -1.765 1.00 84.38 86 ILE A O 1
ATOM 763 N N . TYR A 1 87 ? 2.359 -5.502 -1.762 1.00 85.88 87 TYR A N 1
ATOM 764 C CA . TYR A 1 87 ? 1.663 -6.448 -0.882 1.00 85.88 87 TYR A CA 1
ATOM 765 C C . TYR A 1 87 ? 1.497 -5.915 0.546 1.00 85.88 87 TYR A C 1
ATOM 767 O O . TYR A 1 87 ? 0.433 -6.091 1.141 1.00 85.88 87 TYR A O 1
ATOM 775 N N . ALA A 1 88 ? 2.492 -5.204 1.084 1.00 88.75 88 ALA A N 1
ATOM 776 C CA . ALA A 1 88 ? 2.373 -4.541 2.382 1.00 88.75 88 ALA A CA 1
ATOM 777 C C . ALA A 1 88 ? 1.293 -3.446 2.356 1.00 88.75 88 ALA A C 1
ATOM 779 O O . ALA A 1 88 ? 0.439 -3.387 3.245 1.00 88.75 88 ALA A O 1
ATOM 780 N N . SER A 1 89 ? 1.273 -2.618 1.304 1.00 88.56 89 SER A N 1
ATOM 781 C CA . SER A 1 89 ? 0.211 -1.633 1.078 1.00 88.56 89 SER A CA 1
ATOM 782 C C . 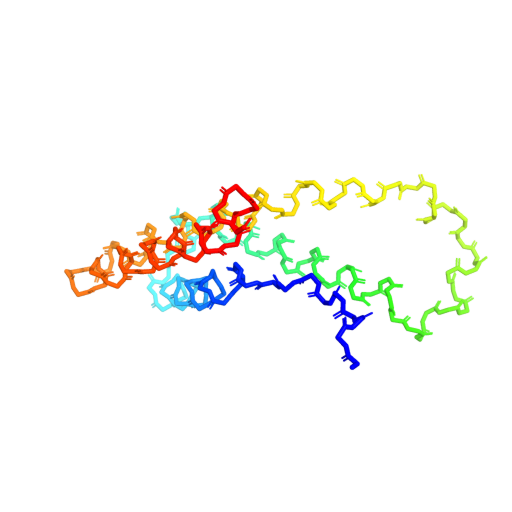SER A 1 89 ? -1.161 -2.292 0.955 1.00 88.56 89 SER A C 1
ATOM 784 O O . SER A 1 89 ? -2.126 -1.765 1.503 1.00 88.56 89 SER A O 1
ATOM 786 N N . PHE A 1 90 ? -1.258 -3.441 0.284 1.00 90.00 90 PHE A N 1
ATOM 787 C CA . PHE A 1 90 ? -2.507 -4.187 0.149 1.00 90.00 90 PHE A CA 1
ATOM 788 C C . PHE A 1 90 ? -3.009 -4.729 1.489 1.00 90.00 90 PHE A C 1
ATOM 790 O O . PHE A 1 90 ? -4.169 -4.520 1.835 1.00 90.00 90 PHE A O 1
ATOM 797 N N . ALA A 1 91 ? -2.143 -5.361 2.282 1.00 91.31 91 ALA A N 1
ATOM 798 C CA . ALA A 1 91 ? -2.508 -5.865 3.604 1.00 91.31 91 ALA A CA 1
ATOM 799 C C . ALA A 1 91 ? -3.020 -4.737 4.518 1.00 91.31 91 ALA A C 1
ATOM 801 O O . ALA A 1 91 ? -4.047 -4.879 5.188 1.00 91.31 91 ALA A O 1
ATOM 802 N N . LEU A 1 92 ? -2.349 -3.582 4.494 1.00 91.88 92 LEU A N 1
ATOM 803 C CA . LEU A 1 92 ? -2.792 -2.399 5.229 1.00 91.88 92 LEU A CA 1
ATOM 804 C C . LEU A 1 92 ? -4.103 -1.830 4.675 1.00 91.88 92 LEU A C 1
ATOM 806 O O . LEU A 1 92 ? -4.974 -1.460 5.460 1.00 91.88 92 LEU A O 1
ATOM 810 N N . ALA A 1 93 ? -4.288 -1.812 3.354 1.00 91.81 93 ALA A N 1
ATOM 811 C CA . ALA A 1 93 ? -5.544 -1.396 2.737 1.00 91.81 93 ALA A CA 1
ATOM 812 C C . ALA A 1 93 ? -6.713 -2.270 3.212 1.00 91.81 93 ALA A C 1
ATOM 814 O O . ALA A 1 93 ? -7.740 -1.751 3.649 1.00 91.81 93 ALA A O 1
ATOM 815 N N . LEU A 1 94 ? -6.535 -3.593 3.207 1.00 92.62 94 LEU A N 1
ATOM 816 C CA . LEU A 1 94 ? -7.532 -4.543 3.693 1.00 92.62 94 LEU A CA 1
ATOM 817 C C . LEU A 1 94 ? -7.858 -4.331 5.171 1.00 92.62 94 LEU A C 1
ATOM 819 O O . LEU A 1 94 ? -9.035 -4.321 5.524 1.00 92.62 94 LEU A O 1
ATOM 823 N N . LYS A 1 95 ? -6.850 -4.107 6.025 1.00 93.75 95 LYS A N 1
ATOM 824 C CA . LYS A 1 95 ? -7.055 -3.763 7.442 1.00 93.75 95 LYS A CA 1
ATOM 825 C C . LYS A 1 95 ? -7.911 -2.501 7.577 1.00 93.75 95 LYS A C 1
ATOM 827 O O . LYS A 1 95 ? -8.891 -2.507 8.319 1.00 93.75 95 LYS A O 1
ATOM 832 N N . ILE A 1 96 ? -7.563 -1.434 6.856 1.00 91.69 96 ILE A N 1
ATOM 833 C CA . ILE A 1 96 ? -8.287 -0.158 6.912 1.00 91.69 96 ILE A CA 1
ATOM 834 C C . ILE A 1 96 ? -9.742 -0.356 6.497 1.00 91.69 96 ILE A C 1
ATOM 836 O O . ILE A 1 96 ? -10.623 0.129 7.201 1.00 91.69 96 ILE A O 1
ATOM 840 N N . ILE A 1 97 ? -9.994 -1.085 5.405 1.00 92.19 97 ILE A N 1
ATOM 841 C CA . ILE A 1 97 ? -11.344 -1.390 4.911 1.00 92.19 97 ILE A CA 1
ATOM 842 C C . ILE A 1 97 ? -12.108 -2.244 5.929 1.00 92.19 97 ILE A C 1
ATOM 844 O O . ILE A 1 97 ? -13.251 -1.938 6.260 1.00 92.19 97 ILE A O 1
ATOM 848 N N . TYR A 1 98 ? -11.473 -3.279 6.477 1.00 93.25 98 TYR A N 1
ATOM 849 C CA . TYR A 1 98 ? -12.086 -4.188 7.443 1.00 93.25 98 TYR A CA 1
ATOM 850 C C . TYR A 1 98 ? -12.605 -3.460 8.689 1.00 93.25 98 TYR A C 1
ATOM 852 O O . TYR A 1 98 ? -13.693 -3.758 9.182 1.00 93.25 98 TYR A O 1
ATOM 860 N N . LEU A 1 99 ? -11.866 -2.455 9.163 1.00 91.06 99 LEU A N 1
ATOM 861 C CA . LEU A 1 99 ? -12.233 -1.662 10.337 1.00 91.06 99 LEU A CA 1
ATOM 862 C C . LEU A 1 99 ? -13.388 -0.672 10.091 1.00 91.06 99 LEU A C 1
ATOM 864 O O . LEU A 1 99 ? -13.848 -0.037 11.038 1.00 91.06 99 LEU A O 1
ATOM 868 N N . GLN A 1 100 ? -13.902 -0.539 8.861 1.00 89.62 100 GLN A N 1
ATOM 869 C CA . GLN A 1 100 ? -15.001 0.389 8.551 1.00 89.62 100 GLN A CA 1
ATOM 870 C C . GLN A 1 100 ? -16.403 -0.161 8.855 1.00 89.62 100 GLN A C 1
ATOM 872 O O . GLN A 1 100 ? -17.389 0.541 8.626 1.00 89.62 100 GLN A O 1
ATOM 877 N N . GLY A 1 101 ? -16.510 -1.387 9.376 1.00 90.00 101 GLY A N 1
ATOM 878 C CA . GLY A 1 101 ? -17.768 -2.002 9.808 1.00 90.00 101 GLY A CA 1
ATOM 879 C C . GLY A 1 101 ? -18.075 -3.322 9.099 1.00 90.00 101 GLY A C 1
ATOM 880 O O . GLY A 1 101 ? -17.329 -3.776 8.235 1.00 90.00 101 GL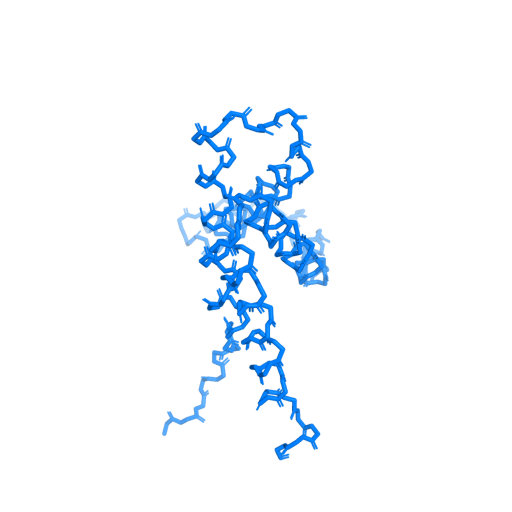Y A O 1
ATOM 881 N N . PHE A 1 102 ? -19.201 -3.948 9.453 1.00 85.88 102 PHE A N 1
ATOM 882 C CA . PHE A 1 102 ? -19.522 -5.327 9.057 1.00 85.88 102 PHE A CA 1
ATOM 883 C C . PHE A 1 102 ? -19.603 -5.550 7.536 1.00 85.88 102 PHE A C 1
ATOM 885 O O . PHE A 1 102 ? -19.085 -6.545 7.027 1.00 85.88 102 PHE A O 1
ATOM 892 N N . ASN A 1 103 ? -20.200 -4.613 6.791 1.00 90.00 103 ASN A N 1
ATOM 893 C CA . ASN A 1 103 ? -20.291 -4.724 5.331 1.00 90.00 103 ASN A CA 1
ATOM 894 C C . ASN A 1 103 ? -18.911 -4.603 4.670 1.00 90.00 103 ASN A C 1
ATOM 896 O O . ASN A 1 103 ? -18.570 -5.405 3.804 1.00 90.00 103 ASN A O 1
ATOM 900 N N . TRP A 1 104 ? -18.079 -3.670 5.132 1.00 90.88 104 TR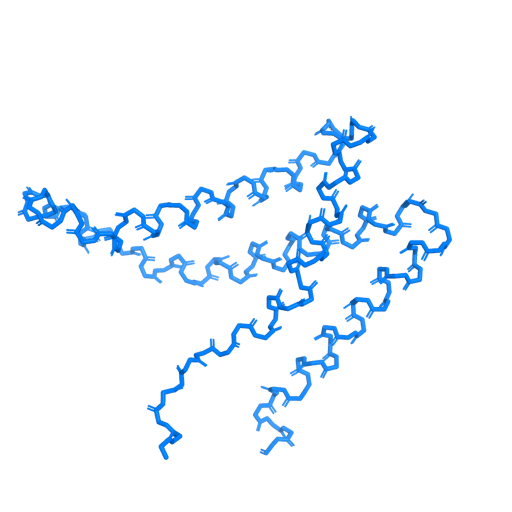P A N 1
ATOM 901 C CA . TRP A 1 104 ? -16.725 -3.483 4.609 1.00 90.88 104 TRP A CA 1
ATOM 902 C C . TRP A 1 104 ? -15.773 -4.611 5.008 1.00 90.88 104 TRP A C 1
ATOM 904 O O . TRP A 1 104 ? -14.902 -4.982 4.224 1.00 90.88 104 TRP A O 1
ATOM 914 N N . ALA A 1 105 ? -15.990 -5.237 6.164 1.00 89.88 105 ALA A N 1
ATOM 915 C CA . ALA A 1 105 ? -15.288 -6.449 6.567 1.00 89.88 105 ALA A CA 1
ATOM 916 C C . ALA A 1 105 ? -15.518 -7.613 5.590 1.00 89.88 105 ALA A C 1
ATOM 918 O O . ALA A 1 105 ? -14.570 -8.334 5.268 1.00 89.88 105 ALA A O 1
ATOM 919 N N . LYS A 1 106 ? -16.745 -7.782 5.072 1.00 90.62 106 LYS A N 1
ATOM 920 C CA . LYS A 1 106 ? -17.025 -8.761 4.006 1.00 90.62 106 LYS A CA 1
ATOM 921 C C . LYS A 1 106 ? -16.297 -8.397 2.714 1.00 90.62 106 LYS A C 1
ATOM 923 O O . LYS A 1 106 ? -15.669 -9.271 2.125 1.00 90.62 106 LYS A O 1
ATOM 928 N N . THR A 1 107 ? -16.315 -7.124 2.319 1.00 89.19 107 THR A N 1
ATOM 929 C CA . THR A 1 107 ? -15.602 -6.643 1.123 1.00 89.19 107 THR A CA 1
ATOM 930 C C . THR A 1 107 ? -14.096 -6.887 1.218 1.00 89.19 107 THR A C 1
ATOM 932 O O . THR A 1 107 ? -13.506 -7.410 0.277 1.00 89.19 107 THR A O 1
ATOM 935 N N . ALA A 1 108 ? -13.470 -6.581 2.359 1.00 90.19 108 ALA A N 1
ATOM 936 C CA . ALA A 1 108 ? -12.045 -6.826 2.581 1.00 90.19 108 ALA A CA 1
ATOM 937 C C . ALA A 1 108 ? -11.700 -8.322 2.482 1.00 90.19 108 ALA A C 1
ATOM 939 O O . ALA A 1 108 ? -10.751 -8.697 1.796 1.00 90.19 108 ALA A O 1
ATOM 940 N N . LYS A 1 109 ? -12.505 -9.194 3.103 1.00 90.00 109 LYS A N 1
ATOM 941 C CA . LYS A 1 109 ? -12.326 -10.649 2.981 1.00 90.00 109 LYS A CA 1
ATOM 942 C C . LYS A 1 109 ? -12.493 -11.121 1.536 1.00 90.00 109 LYS A C 1
ATOM 944 O O . LYS A 1 109 ? -11.672 -11.897 1.065 1.00 90.00 109 LYS A O 1
ATOM 949 N N . GLY A 1 110 ? -13.509 -10.623 0.831 1.00 89.69 110 GLY A N 1
ATOM 950 C CA . GLY A 1 110 ? -13.741 -10.933 -0.580 1.00 89.69 110 GLY A CA 1
ATOM 951 C C . GLY A 1 110 ? -12.554 -10.543 -1.460 1.00 89.69 110 GLY A C 1
ATOM 952 O O . GLY A 1 110 ? -12.079 -11.367 -2.232 1.00 89.69 110 GLY A O 1
ATOM 953 N N . LEU A 1 111 ? -12.011 -9.334 -1.287 1.00 87.62 111 LEU A N 1
ATOM 954 C CA . LEU A 1 111 ? -10.822 -8.872 -2.013 1.00 87.62 111 LEU A CA 1
ATOM 955 C C . LEU A 1 111 ? -9.593 -9.749 -1.738 1.00 87.62 111 LEU A C 1
ATOM 957 O O . LEU A 1 111 ? -8.858 -10.070 -2.668 1.00 87.62 111 LEU A O 1
ATOM 961 N N . ALA A 1 112 ? -9.383 -10.167 -0.487 1.00 89.19 112 ALA A N 1
ATOM 962 C CA . ALA A 1 112 ? -8.291 -11.072 -0.137 1.00 89.19 112 ALA A CA 1
ATOM 963 C C . ALA A 1 112 ? -8.455 -12.452 -0.795 1.00 89.19 112 ALA A C 1
ATOM 965 O O . ALA A 1 112 ? -7.511 -12.964 -1.392 1.00 89.19 112 ALA A O 1
ATOM 966 N N . VAL A 1 113 ? -9.659 -13.031 -0.731 1.00 90.00 113 VAL A N 1
ATOM 967 C CA . VAL A 1 113 ? -9.961 -14.338 -1.335 1.00 90.00 113 VAL A CA 1
ATOM 968 C C . VAL A 1 113 ? -9.799 -14.286 -2.853 1.00 90.00 113 VAL A C 1
ATOM 970 O O . VAL A 1 113 ? -9.128 -15.144 -3.414 1.00 90.00 113 VAL A O 1
ATOM 973 N N . MET A 1 114 ? -10.335 -13.257 -3.514 1.00 85.81 114 MET A N 1
ATOM 974 C CA . MET A 1 114 ? -10.200 -13.089 -4.965 1.00 85.81 114 MET A CA 1
ATOM 975 C C . MET A 1 114 ? -8.738 -12.929 -5.390 1.00 85.81 114 MET A C 1
ATOM 977 O O . MET A 1 114 ? -8.332 -13.522 -6.384 1.00 85.81 114 MET A O 1
ATOM 981 N N . GLN A 1 115 ? -7.929 -12.193 -4.619 1.00 85.50 115 GLN A N 1
ATOM 982 C CA . GLN A 1 115 ? -6.495 -12.066 -4.882 1.00 85.50 115 GLN A CA 1
ATOM 983 C C . GLN A 1 115 ? -5.766 -13.415 -4.771 1.00 85.50 115 GLN A C 1
ATOM 985 O O . GLN A 1 115 ? -4.903 -13.702 -5.598 1.00 85.50 115 GLN A O 1
ATOM 990 N N . ILE A 1 116 ? -6.104 -14.243 -3.777 1.00 85.31 116 ILE A N 1
ATOM 991 C CA . ILE A 1 116 ? -5.507 -15.577 -3.591 1.00 85.31 116 ILE A CA 1
ATOM 992 C C . ILE A 1 116 ? -5.930 -16.522 -4.716 1.00 85.31 116 ILE A C 1
ATOM 994 O O . ILE A 1 116 ? -5.077 -17.163 -5.318 1.00 85.31 116 ILE A O 1
ATOM 998 N N . ILE A 1 117 ? -7.226 -16.570 -5.036 1.00 84.81 117 ILE A N 1
ATOM 999 C CA . ILE A 1 117 ? -7.752 -17.385 -6.139 1.00 84.81 117 ILE A CA 1
ATOM 1000 C C . ILE A 1 117 ? -7.050 -17.013 -7.444 1.00 84.81 117 ILE A C 1
ATOM 1002 O O . ILE A 1 117 ? -6.614 -17.888 -8.188 1.00 84.81 117 ILE A O 1
ATOM 1006 N N . LEU A 1 118 ? -6.891 -15.714 -7.699 1.00 81.06 118 LEU A N 1
ATOM 1007 C CA . LEU A 1 118 ? -6.191 -15.244 -8.879 1.00 81.06 118 LEU A CA 1
ATOM 1008 C C . LEU A 1 118 ? -4.720 -15.676 -8.878 1.00 81.06 118 LEU A C 1
ATOM 1010 O O . LEU A 1 118 ? -4.237 -16.146 -9.898 1.00 81.06 118 LEU A O 1
ATOM 1014 N N . LEU A 1 119 ? -4.017 -15.580 -7.747 1.00 79.69 119 LEU A N 1
ATOM 1015 C CA . LEU A 1 119 ? -2.645 -16.088 -7.633 1.00 79.69 119 LEU A CA 1
ATOM 1016 C C . LEU A 1 119 ? -2.554 -17.592 -7.930 1.00 79.69 119 LEU A C 1
ATOM 1018 O O . LEU A 1 119 ? -1.609 -18.005 -8.592 1.00 79.69 119 LEU A O 1
ATOM 1022 N N . CYS A 1 120 ? -3.536 -18.394 -7.507 1.00 79.25 120 CYS A N 1
ATOM 1023 C CA . CYS A 1 120 ? -3.584 -19.821 -7.834 1.00 79.25 120 CYS A CA 1
ATOM 1024 C C . CYS A 1 120 ? -3.751 -20.068 -9.341 1.00 79.25 120 CYS A C 1
ATOM 1026 O O . CYS A 1 120 ? -3.076 -20.934 -9.881 1.00 79.25 120 CYS A O 1
ATOM 1028 N N . PHE A 1 121 ? -4.594 -19.296 -10.034 1.00 73.94 121 PHE A N 1
ATOM 1029 C CA . PHE A 1 121 ? -4.773 -19.433 -11.487 1.00 73.94 121 PHE A CA 1
ATOM 1030 C C . PHE A 1 121 ? -3.536 -19.060 -12.308 1.00 73.94 121 PHE A C 1
ATOM 1032 O O . PHE A 1 121 ? -3.425 -19.500 -13.442 1.00 73.94 121 PHE A O 1
ATOM 1039 N N . PHE A 1 122 ? -2.638 -18.239 -11.765 1.00 69.44 122 PHE A N 1
ATOM 1040 C CA . PHE A 1 122 ? -1.392 -17.828 -12.421 1.00 69.44 122 PHE A CA 1
ATOM 1041 C C . PHE A 1 122 ? -0.163 -18.561 -11.868 1.00 69.44 122 PHE A C 1
ATOM 1043 O O . PHE A 1 122 ? 0.963 -18.145 -12.131 1.00 69.44 122 PHE A O 1
ATOM 1050 N N . ASN A 1 123 ? -0.364 -19.615 -11.073 1.00 71.44 123 ASN A N 1
ATOM 1051 C CA . ASN A 1 123 ? 0.728 -20.456 -10.613 1.00 71.44 123 ASN A CA 1
ATOM 1052 C C . ASN A 1 123 ? 1.059 -21.492 -11.696 1.00 71.44 123 ASN A C 1
ATOM 1054 O O . ASN A 1 123 ? 0.202 -22.301 -12.049 1.00 71.44 123 ASN A O 1
ATOM 1058 N N . ASP A 1 124 ? 2.302 -21.476 -12.176 1.00 59.88 124 ASP A N 1
ATOM 1059 C CA . ASP A 1 124 ? 2.813 -22.402 -13.195 1.00 59.88 124 ASP A CA 1
ATOM 1060 C C . ASP A 1 124 ? 2.759 -23.877 -12.750 1.00 59.88 124 ASP A C 1
ATOM 1062 O O . ASP A 1 124 ? 2.834 -24.763 -13.588 1.00 59.88 124 ASP A O 1
ATOM 1066 N N . GLU A 1 125 ? 2.600 -24.181 -11.454 1.00 59.50 125 GLU A N 1
ATOM 1067 C CA . GLU A 1 125 ? 2.408 -25.569 -10.993 1.00 59.50 125 GLU A CA 1
ATOM 1068 C C . GLU A 1 125 ? 0.985 -26.116 -11.216 1.00 59.50 125 GLU A C 1
ATOM 1070 O O . GLU A 1 125 ? 0.757 -27.318 -11.082 1.00 59.50 125 GLU A O 1
ATOM 1075 N N . ILE A 1 126 ? 0.011 -25.249 -11.512 1.00 56.09 126 ILE A N 1
ATOM 1076 C CA . ILE A 1 126 ? -1.403 -25.622 -11.707 1.00 56.09 126 ILE A CA 1
ATOM 1077 C C . ILE A 1 126 ? -1.776 -25.630 -13.205 1.00 56.09 126 ILE A C 1
ATOM 1079 O O . ILE A 1 126 ? -2.829 -26.163 -13.563 1.00 56.09 126 ILE A O 1
ATOM 1083 N N . ILE A 1 127 ? -0.921 -25.075 -14.075 1.00 46.19 127 ILE A N 1
ATOM 1084 C CA . ILE A 1 127 ? -1.118 -24.972 -15.532 1.00 46.19 127 ILE A CA 1
ATOM 1085 C C . ILE A 1 127 ? -0.258 -25.994 -16.278 1.00 46.19 127 ILE A C 1
ATOM 1087 O O . ILE A 1 127 ? 0.946 -26.101 -15.971 1.00 46.19 127 ILE A O 1
#

Secondary structure (DSSP, 8-state):
---------HHHHHHHHHHHHHHHHHHHTTGGGTSHHHHHHHHHHHHHHHHHHHHH-GGGHHHHTT-THHHHS-GGGHHHHHHHHHHHHHHHHHHHHHTT-HHHHHHHHHHHHHHHHHHHHT-TTT-

Radius of gyration: 18.04 Å; chains: 1; bounding box: 47×41×45 Å

InterPro domains:
  IPR046107 Protein of unknown fun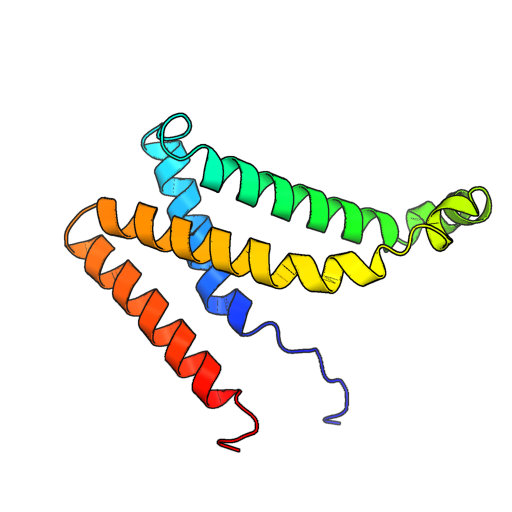ction DUF6044 [PF19510] (2-126)

Sequence (127 aa):
IFGHTHVMTVHTFFILPATLIAIYFVYSKKLWKQEKVFVFLFALNFLLSLWYAFWFYEGWLPLTKRFHFMDTFNFARYHFLRPMVIYASFALALKIIYLQGFNWAKTAKGLAVMQIILLCFFNDEII

pLDDT: mean 75.27, std 16.34, range [35.44, 93.75]

Organism: Alkalihalophilus pseudofirmus (NCBI:txid79885)